Protein AF-A0A6C1BR88-F1 (afdb_monomer_lite)

Structure (mmCIF, N/CA/C/O backbone):
data_AF-A0A6C1BR88-F1
#
_entry.id   AF-A0A6C1BR88-F1
#
loop_
_atom_site.group_PDB
_atom_site.id
_atom_site.type_symbol
_atom_site.label_atom_id
_atom_site.label_alt_id
_atom_site.label_comp_id
_atom_site.label_asym_id
_atom_site.label_entity_id
_atom_site.label_seq_id
_atom_site.pdbx_PDB_ins_code
_atom_site.Cartn_x
_atom_site.Cartn_y
_atom_site.Cartn_z
_atom_site.occupancy
_atom_site.B_iso_or_equiv
_atom_site.auth_seq_id
_atom_site.auth_comp_id
_atom_site.auth_asym_id
_atom_site.auth_atom_id
_atom_site.pdbx_PDB_model_num
ATOM 1 N N . MET A 1 1 ? -4.927 0.191 12.511 1.00 64.44 1 MET A N 1
ATOM 2 C CA . MET A 1 1 ? -4.388 0.026 13.881 1.00 64.44 1 MET A CA 1
ATOM 3 C C . MET A 1 1 ? -3.798 -1.379 13.951 1.00 64.44 1 MET A C 1
ATOM 5 O O . MET A 1 1 ? -4.404 -2.255 13.349 1.00 64.44 1 MET A O 1
ATOM 9 N N . ARG A 1 2 ? -2.619 -1.604 14.554 1.00 75.38 2 ARG A N 1
ATOM 10 C CA . ARG A 1 2 ? -2.047 -2.967 14.643 1.00 75.38 2 ARG A CA 1
ATOM 11 C C . ARG A 1 2 ? -2.879 -3.814 15.616 1.00 75.38 2 ARG A C 1
ATOM 13 O O . ARG A 1 2 ? -3.360 -3.274 16.613 1.00 75.38 2 ARG A O 1
ATOM 20 N N . HIS A 1 3 ? -3.037 -5.110 15.342 1.00 78.25 3 HIS A N 1
ATOM 21 C CA . HIS A 1 3 ? -3.834 -6.012 16.185 1.00 78.25 3 HIS A CA 1
ATOM 22 C C . HIS A 1 3 ? -3.289 -6.103 17.620 1.00 78.25 3 HIS A C 1
ATOM 24 O O . HIS A 1 3 ? -4.073 -6.063 18.564 1.00 78.25 3 HIS A O 1
ATOM 30 N N . GLU A 1 4 ? -1.965 -6.082 17.801 1.00 80.44 4 GLU A N 1
ATOM 31 C CA . GLU A 1 4 ? -1.307 -6.037 19.120 1.00 80.44 4 GLU A CA 1
ATOM 32 C C . GLU A 1 4 ? -1.746 -4.827 19.957 1.00 80.44 4 GLU A C 1
ATOM 34 O O . GLU A 1 4 ? -1.994 -4.937 21.155 1.00 80.44 4 GLU A O 1
ATOM 39 N N . THR A 1 5 ? -1.883 -3.656 19.325 1.00 84.88 5 THR A N 1
ATOM 40 C CA . THR A 1 5 ? -2.307 -2.426 20.006 1.00 84.88 5 THR A CA 1
ATOM 41 C C . THR A 1 5 ? -3.761 -2.515 20.460 1.00 84.88 5 THR A C 1
ATOM 43 O O . THR A 1 5 ? -4.097 -2.039 21.543 1.00 84.88 5 THR A O 1
ATOM 46 N N . ILE A 1 6 ? -4.621 -3.131 19.645 1.00 87.50 6 ILE A N 1
ATOM 47 C CA . ILE A 1 6 ? -6.030 -3.362 19.985 1.00 87.50 6 ILE A CA 1
ATOM 48 C C . ILE A 1 6 ? -6.114 -4.334 21.161 1.00 87.50 6 ILE A C 1
ATOM 50 O O . ILE A 1 6 ? -6.785 -4.037 22.147 1.00 87.50 6 ILE A O 1
ATOM 54 N N . LEU A 1 7 ? -5.386 -5.451 21.084 1.00 89.88 7 LEU A 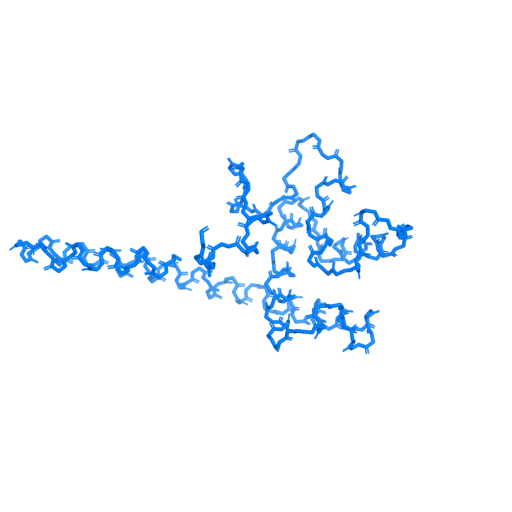N 1
ATOM 55 C CA . LEU A 1 7 ? -5.359 -6.466 22.131 1.00 89.88 7 LEU A CA 1
ATOM 56 C C . LEU A 1 7 ? -4.867 -5.882 23.457 1.00 89.88 7 LEU A C 1
ATOM 58 O O . LEU A 1 7 ? -5.536 -6.039 24.472 1.00 89.88 7 LEU A O 1
ATOM 62 N N . LYS A 1 8 ? -3.763 -5.126 23.443 1.00 91.06 8 LYS A N 1
ATOM 63 C CA . LYS A 1 8 ? -3.239 -4.452 24.639 1.00 91.06 8 LYS A CA 1
ATOM 64 C C . LYS A 1 8 ? -4.284 -3.539 25.285 1.00 91.06 8 LYS A C 1
ATOM 66 O O . LYS A 1 8 ? -4.504 -3.616 26.490 1.00 91.06 8 LYS A O 1
ATOM 71 N N . ARG A 1 9 ? -4.970 -2.716 24.487 1.00 89.38 9 ARG A N 1
ATOM 72 C CA . ARG A 1 9 ? -6.013 -1.803 24.982 1.00 89.38 9 ARG A CA 1
ATOM 73 C C . ARG A 1 9 ? -7.233 -2.545 25.528 1.00 89.38 9 ARG A C 1
ATOM 75 O O . ARG A 1 9 ? -7.789 -2.121 26.535 1.00 89.38 9 ARG A O 1
ATOM 82 N N . LEU A 1 10 ? -7.641 -3.651 24.907 1.00 92.94 10 LEU A N 1
ATOM 83 C CA . LEU A 1 10 ? -8.717 -4.501 25.427 1.00 92.94 10 LEU A CA 1
ATOM 84 C C . LEU A 1 10 ? -8.326 -5.151 26.760 1.00 92.94 10 LEU A C 1
ATOM 86 O O . LEU A 1 10 ? -9.130 -5.149 27.689 1.00 92.94 10 LEU A O 1
ATOM 90 N N . THR A 1 11 ? -7.087 -5.626 26.895 1.00 93.56 11 THR A N 1
ATOM 91 C CA . THR A 1 11 ? -6.561 -6.162 28.159 1.00 93.56 11 THR A CA 1
ATOM 92 C C . THR A 1 11 ? -6.539 -5.097 29.259 1.00 93.56 11 THR A C 1
ATOM 94 O O . THR A 1 11 ? -6.964 -5.365 30.380 1.00 93.56 11 THR A O 1
ATOM 97 N N . GLU A 1 12 ? -6.128 -3.864 28.946 1.00 91.75 12 GLU A N 1
ATOM 98 C CA . GLU A 1 12 ? -6.177 -2.730 29.884 1.00 91.75 12 GLU A CA 1
ATOM 99 C C . GLU A 1 12 ? -7.614 -2.378 30.313 1.00 91.75 12 GLU A C 1
ATOM 101 O O . GLU A 1 12 ? -7.842 -1.976 31.454 1.00 91.75 12 GLU A O 1
ATOM 106 N N . ILE A 1 13 ? -8.592 -2.527 29.414 1.00 93.06 13 ILE A N 1
ATOM 107 C CA . ILE A 1 13 ? -10.017 -2.341 29.725 1.00 93.06 13 ILE A CA 1
ATOM 108 C C . ILE A 1 13 ? -10.524 -3.467 30.632 1.00 93.06 13 ILE A C 1
ATOM 110 O O . ILE A 1 13 ? -11.246 -3.188 31.584 1.00 93.06 13 ILE A O 1
ATOM 114 N N . LEU A 1 14 ? -10.126 -4.716 30.379 1.00 91.81 14 LEU A N 1
ATOM 115 C CA . LEU A 1 14 ? -10.506 -5.871 31.202 1.00 91.81 14 LEU A CA 1
ATOM 116 C C . LEU A 1 14 ? -9.961 -5.785 32.634 1.00 91.81 14 LEU A C 1
ATOM 118 O O . LEU A 1 14 ? -10.606 -6.257 33.565 1.00 91.81 14 LEU A O 1
ATOM 122 N N . GLN A 1 15 ? -8.791 -5.173 32.823 1.00 93.62 15 GLN A N 1
ATOM 123 C CA . GLN A 1 15 ? -8.175 -4.978 34.140 1.00 93.62 15 GLN A CA 1
ATOM 124 C C . GLN A 1 15 ? -8.741 -3.771 34.912 1.00 93.62 15 GLN A C 1
ATOM 126 O O . GLN A 1 15 ? -8.416 -3.574 36.087 1.00 93.62 15 GLN A O 1
ATOM 131 N N . GLU A 1 16 ? -9.576 -2.943 34.279 1.00 92.69 16 GLU A N 1
ATOM 132 C CA . GLU A 1 16 ? -10.155 -1.758 34.905 1.00 92.69 16 GLU A CA 1
ATOM 133 C C . GLU A 1 16 ? -11.218 -2.151 35.943 1.00 92.69 16 GLU A C 1
ATOM 135 O O . GLU A 1 16 ? -12.278 -2.681 35.620 1.00 92.69 16 GLU A O 1
ATOM 140 N N . LYS A 1 17 ? -10.954 -1.832 37.214 1.00 89.44 17 LYS A N 1
ATOM 141 C CA . LYS A 1 17 ? -11.848 -2.171 38.336 1.00 89.44 17 LYS A CA 1
ATOM 142 C C . LYS A 1 17 ? -13.100 -1.293 38.387 1.00 89.44 17 LYS A C 1
ATOM 144 O O . LYS A 1 17 ? -14.094 -1.665 39.005 1.00 89.44 17 LYS A O 1
ATOM 149 N N . ASN A 1 18 ? -13.062 -0.115 37.760 1.00 94.31 18 ASN A N 1
ATOM 150 C CA . ASN A 1 18 ? -14.204 0.788 37.688 1.00 94.31 18 ASN A CA 1
ATOM 151 C C . ASN A 1 18 ? -15.015 0.534 36.407 1.00 94.31 18 ASN A C 1
ATOM 153 O O . ASN A 1 18 ? -14.635 0.981 35.325 1.00 94.31 18 ASN A O 1
ATOM 157 N N . GLY A 1 19 ? -16.178 -0.110 36.541 1.00 89.50 19 GLY A N 1
ATOM 158 C CA . GLY A 1 19 ? -17.034 -0.467 35.403 1.00 89.50 19 GLY A CA 1
ATOM 159 C C . GLY A 1 19 ? -17.480 0.719 34.535 1.00 89.50 19 GLY A C 1
ATOM 160 O O . GLY A 1 19 ? -17.583 0.582 33.316 1.00 89.50 19 GLY A O 1
ATOM 161 N N . LYS A 1 20 ? -17.677 1.912 35.117 1.00 92.38 20 LYS A N 1
ATOM 162 C CA . LYS A 1 20 ? -18.019 3.120 34.346 1.00 92.38 20 LYS A CA 1
ATOM 163 C C . LYS A 1 20 ? -16.840 3.566 33.479 1.00 92.38 20 LYS A C 1
ATOM 165 O O . LYS A 1 20 ? -17.011 3.829 32.291 1.00 92.38 20 LYS A O 1
ATOM 170 N N . ARG A 1 21 ? -15.633 3.563 34.049 1.00 90.12 21 ARG A N 1
ATOM 171 C CA . ARG A 1 21 ? -14.393 3.911 33.340 1.00 90.12 21 ARG A CA 1
ATOM 172 C C . ARG A 1 21 ? -14.021 2.873 32.278 1.00 90.12 21 ARG A C 1
ATOM 174 O O . ARG A 1 21 ? -13.567 3.246 31.199 1.00 90.12 21 ARG A O 1
ATOM 181 N N . ALA A 1 22 ? -14.254 1.589 32.553 1.00 92.50 22 ALA A N 1
ATOM 182 C CA . ALA A 1 22 ? -14.066 0.504 31.592 1.00 92.50 22 ALA A CA 1
ATOM 183 C C . ALA A 1 22 ? -14.987 0.685 30.376 1.00 92.50 22 ALA A C 1
ATOM 185 O O . ALA A 1 22 ? -14.529 0.635 29.234 1.00 92.50 22 ALA A O 1
ATOM 186 N N . LYS A 1 23 ? -16.269 0.995 30.620 1.00 93.50 23 LYS A N 1
ATOM 187 C CA . LYS A 1 23 ? -17.251 1.283 29.568 1.00 93.50 23 LYS A CA 1
ATOM 188 C C . LYS A 1 23 ? -16.855 2.497 28.723 1.00 93.50 23 LYS A C 1
ATOM 190 O O . LYS A 1 23 ? -16.916 2.420 27.501 1.00 93.50 23 LYS A O 1
ATOM 195 N N . GLU A 1 24 ? -16.416 3.593 29.340 1.00 93.50 24 GLU A N 1
ATOM 196 C CA . GLU A 1 24 ? -15.955 4.790 28.616 1.00 93.50 24 GLU A CA 1
ATOM 197 C C . GLU A 1 24 ? -14.738 4.502 27.723 1.00 93.50 24 GLU A C 1
ATOM 199 O O . GLU A 1 24 ? -14.709 4.911 26.562 1.00 93.50 24 GLU A O 1
ATOM 204 N N . LYS A 1 25 ? -13.745 3.761 28.235 1.00 92.25 25 LYS A N 1
ATOM 205 C CA . LYS A 1 25 ? -12.574 3.340 27.449 1.00 92.25 25 LYS A CA 1
ATOM 206 C C . LYS A 1 25 ? -12.966 2.436 26.276 1.00 92.25 25 LYS A C 1
ATOM 208 O O . LYS A 1 25 ? -12.428 2.600 25.184 1.00 92.25 25 LYS A O 1
ATOM 213 N N . LEU A 1 26 ? -13.910 1.517 26.489 1.00 94.12 26 LEU A N 1
ATOM 214 C CA . LEU A 1 26 ? -14.411 0.631 25.439 1.00 94.12 26 LEU A CA 1
ATOM 215 C C . LEU A 1 26 ? -15.137 1.407 24.336 1.00 94.12 26 LEU A C 1
ATOM 217 O O . LEU A 1 26 ? -14.862 1.173 23.164 1.00 94.12 26 LEU A O 1
ATOM 221 N N . ILE A 1 27 ? -16.005 2.359 24.698 1.00 94.12 27 ILE A N 1
ATOM 222 C CA . ILE A 1 27 ? -16.706 3.220 23.730 1.00 94.12 27 ILE A CA 1
ATOM 223 C C . ILE A 1 27 ? -15.697 3.975 22.861 1.00 94.12 27 ILE A C 1
ATOM 225 O O . ILE A 1 27 ? -15.775 3.892 21.639 1.00 94.12 27 ILE A O 1
ATOM 229 N N . ARG A 1 28 ? -14.691 4.615 23.471 1.00 92.06 28 ARG A N 1
ATOM 230 C CA . ARG A 1 28 ? -13.639 5.323 22.719 1.00 92.06 28 ARG A CA 1
ATOM 231 C C . ARG A 1 28 ? -12.884 4.400 21.765 1.00 92.06 28 ARG A C 1
ATOM 233 O O . ARG A 1 28 ? -12.627 4.772 20.625 1.00 92.06 28 ARG A O 1
ATOM 240 N N . LEU A 1 29 ? -12.542 3.187 22.206 1.00 91.81 29 LEU A N 1
ATOM 241 C CA . LEU A 1 29 ? -11.870 2.213 21.345 1.00 91.81 29 LEU A CA 1
ATOM 242 C C . LEU A 1 29 ? -12.747 1.819 20.144 1.00 91.81 29 LEU A C 1
ATOM 244 O O . LEU A 1 29 ? -12.242 1.730 19.026 1.00 91.81 29 LEU A O 1
ATOM 248 N N . VAL A 1 30 ? -14.050 1.620 20.353 1.00 92.25 30 VAL A N 1
ATOM 249 C CA . VAL A 1 30 ? -15.009 1.305 19.281 1.00 92.25 30 VAL A CA 1
ATOM 250 C C . VAL A 1 30 ? -15.168 2.472 18.306 1.00 92.25 30 VAL A C 1
ATOM 252 O O . VAL A 1 30 ? -15.183 2.242 17.096 1.00 92.25 30 VAL A O 1
ATOM 255 N N . GLU A 1 31 ? -15.234 3.711 18.792 1.00 91.75 31 GLU A N 1
ATOM 256 C CA . GLU A 1 31 ? -15.291 4.916 17.952 1.00 91.75 31 GLU A CA 1
ATOM 257 C C . GLU A 1 31 ? -14.032 5.051 17.086 1.00 91.75 31 GLU A C 1
ATOM 259 O O . GLU A 1 31 ? -14.122 5.248 15.872 1.00 91.75 31 GLU A O 1
ATOM 264 N N . GLU A 1 32 ? -12.847 4.864 17.675 1.00 87.88 32 GLU A N 1
ATOM 265 C CA . GLU A 1 32 ? -11.576 4.900 16.945 1.00 87.88 32 GLU A CA 1
ATOM 266 C C . GLU A 1 32 ? -11.489 3.808 15.868 1.00 87.88 32 GLU A C 1
ATOM 268 O O . GLU A 1 32 ? -11.010 4.065 14.757 1.00 87.88 32 GLU A O 1
ATOM 273 N N . LEU A 1 33 ? -11.951 2.592 16.178 1.00 87.12 33 LEU A N 1
ATOM 274 C CA . LEU A 1 33 ? -11.982 1.475 15.233 1.00 87.12 33 LEU A CA 1
ATOM 275 C C . LEU A 1 33 ? -13.001 1.705 14.114 1.00 87.12 33 LEU A C 1
ATOM 277 O O . LEU A 1 33 ? -12.675 1.479 12.951 1.00 87.12 33 LEU A O 1
ATOM 281 N N . SER A 1 34 ? -14.183 2.225 14.437 1.00 83.81 34 SER A N 1
ATOM 282 C CA . SER A 1 34 ? -15.215 2.582 13.455 1.00 83.81 34 SER A CA 1
ATOM 283 C C . SER A 1 34 ? -14.708 3.656 12.493 1.00 83.81 34 SER A C 1
ATOM 285 O O . SER A 1 34 ? -14.748 3.473 11.278 1.00 83.81 34 SER A O 1
ATOM 287 N N . ALA A 1 35 ? -14.099 4.723 13.018 1.00 81.94 35 ALA A N 1
ATOM 288 C CA . ALA A 1 35 ? -13.483 5.768 12.204 1.00 81.94 35 ALA A CA 1
ATOM 289 C C . ALA A 1 35 ? -12.289 5.252 11.380 1.00 81.94 35 ALA A C 1
ATOM 291 O O . ALA A 1 35 ? -11.967 5.780 10.313 1.00 81.94 35 ALA A O 1
ATOM 292 N N . TYR A 1 36 ? -11.566 4.243 11.870 1.00 76.81 36 TYR A N 1
ATOM 293 C CA . TYR A 1 36 ? -10.522 3.580 11.092 1.00 76.81 36 TYR A CA 1
ATOM 294 C C . TYR A 1 36 ? -11.110 2.768 9.930 1.00 76.81 36 TYR A C 1
ATOM 296 O O . TYR A 1 36 ? -10.612 2.893 8.812 1.00 76.81 36 TYR A O 1
ATOM 304 N N . LEU A 1 37 ? -12.163 1.982 10.172 1.00 78.06 37 LEU A N 1
ATOM 305 C CA . LEU A 1 37 ? -12.841 1.187 9.146 1.00 78.06 37 LEU A CA 1
ATOM 306 C C . LEU A 1 37 ? -13.465 2.074 8.070 1.00 78.06 37 LEU A C 1
ATOM 308 O O . LEU A 1 37 ? -13.201 1.853 6.892 1.00 78.06 37 LEU A O 1
ATOM 312 N N . GLN A 1 38 ? -14.171 3.133 8.467 1.00 76.38 38 GLN A N 1
ATOM 313 C CA . GLN A 1 38 ? -14.754 4.094 7.535 1.00 76.38 38 GLN A CA 1
ATOM 314 C C . GLN A 1 38 ? -13.682 4.727 6.637 1.00 76.38 38 GLN A C 1
ATOM 316 O O . GLN A 1 38 ? -13.810 4.726 5.417 1.00 76.38 38 GLN A O 1
ATOM 321 N N . ARG A 1 39 ? -12.549 5.164 7.206 1.00 74.69 39 ARG A N 1
ATOM 322 C CA . ARG A 1 39 ? -11.423 5.685 6.410 1.00 74.69 39 ARG A CA 1
ATOM 323 C C . ARG A 1 39 ? -10.826 4.641 5.465 1.00 74.69 39 ARG A C 1
ATOM 325 O O . ARG A 1 39 ? -10.326 4.998 4.401 1.00 74.69 39 ARG A O 1
ATOM 332 N N . GLN A 1 40 ? -10.812 3.363 5.841 1.00 70.88 40 GLN A N 1
ATOM 333 C CA . GLN A 1 40 ? -10.363 2.291 4.946 1.00 70.88 40 GLN A CA 1
ATOM 334 C C . GLN A 1 40 ? -11.358 2.052 3.809 1.00 70.88 40 GLN A C 1
ATOM 336 O O . GLN A 1 40 ? -10.941 1.812 2.677 1.00 70.88 40 GLN A O 1
ATOM 341 N N . GLU A 1 41 ? -12.650 2.135 4.095 1.00 70.44 41 GLU A N 1
ATOM 342 C CA . GLU A 1 41 ? -13.723 1.961 3.124 1.00 70.44 41 GLU A CA 1
ATOM 343 C C . GLU A 1 41 ? -13.787 3.126 2.131 1.00 70.44 41 GLU A C 1
ATOM 345 O O . GLU A 1 41 ? -13.775 2.896 0.925 1.00 70.44 41 GLU A O 1
ATOM 350 N N . GLU A 1 42 ? -13.682 4.367 2.605 1.00 71.62 42 GLU A N 1
ATOM 351 C CA . GLU A 1 42 ? -13.548 5.564 1.765 1.00 71.62 42 GLU A CA 1
ATOM 352 C C . GLU A 1 42 ? -12.309 5.483 0.863 1.00 71.62 42 GLU A C 1
ATOM 354 O O . GLU A 1 42 ? -12.380 5.776 -0.330 1.00 71.62 42 GLU A O 1
ATOM 359 N N . LYS A 1 43 ? -11.171 5.008 1.392 1.00 67.12 43 LYS A N 1
ATOM 360 C CA . LYS A 1 43 ? -9.966 4.752 0.585 1.00 67.12 43 LYS A CA 1
ATOM 361 C C . LYS A 1 43 ? -10.207 3.672 -0.474 1.00 67.12 43 LYS A C 1
ATOM 363 O O . LYS A 1 43 ? -9.750 3.822 -1.606 1.00 67.12 43 LYS A O 1
ATOM 368 N N . LYS A 1 44 ? -10.905 2.582 -0.136 1.00 67.62 44 LYS A N 1
ATOM 369 C CA . LYS A 1 44 ? -11.259 1.526 -1.101 1.00 67.62 44 LYS A CA 1
ATOM 370 C C . LYS A 1 44 ? -12.193 2.059 -2.189 1.00 67.62 44 LYS A C 1
ATOM 372 O O . LYS A 1 44 ? -11.953 1.776 -3.357 1.00 67.62 44 LYS A O 1
ATOM 377 N N . ALA A 1 45 ? -13.195 2.855 -1.829 1.00 70.94 45 ALA A N 1
ATOM 378 C CA . ALA A 1 45 ? -14.135 3.453 -2.771 1.00 70.94 45 ALA A CA 1
ATOM 379 C C . ALA A 1 45 ? -13.447 4.463 -3.703 1.00 70.94 45 ALA A C 1
ATOM 381 O O . ALA A 1 45 ? -13.636 4.413 -4.917 1.00 70.94 45 ALA A O 1
ATOM 382 N N . ARG A 1 46 ? -12.592 5.331 -3.149 1.00 74.19 46 ARG A N 1
ATOM 383 C CA . ARG A 1 46 ? -11.891 6.378 -3.901 1.00 74.19 46 ARG A CA 1
ATOM 384 C C . ARG A 1 46 ? -10.882 5.815 -4.900 1.00 74.19 46 ARG A C 1
ATOM 386 O O . ARG A 1 46 ? -10.836 6.268 -6.038 1.00 74.19 46 ARG A O 1
ATOM 393 N N . TYR A 1 47 ? -10.086 4.828 -4.489 1.00 77.88 47 TYR A N 1
ATOM 394 C CA . TYR A 1 47 ? -8.969 4.331 -5.300 1.00 77.88 47 TYR A CA 1
ATOM 395 C C . TYR A 1 47 ? -9.236 2.984 -5.972 1.00 77.88 47 TYR A C 1
ATOM 397 O O . TYR A 1 47 ? -8.432 2.557 -6.793 1.00 77.88 47 TYR A O 1
ATOM 405 N N . GLY A 1 48 ? -10.342 2.302 -5.660 1.00 80.12 48 GLY A N 1
ATOM 406 C CA . GLY A 1 48 ? -10.610 0.934 -6.117 1.00 80.12 48 GLY A CA 1
ATOM 407 C C . GLY A 1 48 ? -10.537 0.774 -7.634 1.00 80.12 48 GLY A C 1
ATOM 408 O O . GLY A 1 48 ? -9.798 -0.081 -8.119 1.00 80.12 48 GLY A O 1
ATOM 409 N N . LYS A 1 49 ? -11.220 1.649 -8.387 1.00 84.25 49 LYS A N 1
ATOM 410 C CA . LYS A 1 49 ? -11.162 1.639 -9.858 1.00 84.25 49 LYS A CA 1
ATOM 411 C C . LYS A 1 49 ? -9.758 1.958 -10.373 1.00 84.25 49 LYS A C 1
ATOM 413 O O . LYS A 1 49 ? -9.235 1.222 -11.201 1.00 84.25 49 LYS A O 1
ATOM 418 N N . ALA A 1 50 ? -9.123 3.012 -9.858 1.00 85.19 50 ALA A N 1
ATOM 419 C CA . ALA A 1 50 ? -7.779 3.409 -10.284 1.00 85.19 50 ALA A CA 1
ATOM 420 C C . ALA A 1 50 ? -6.744 2.292 -10.056 1.00 85.19 50 ALA A C 1
ATOM 422 O O . ALA A 1 50 ? -5.928 2.027 -10.933 1.00 85.19 50 ALA A O 1
ATOM 423 N N . ILE A 1 51 ? -6.830 1.583 -8.925 1.00 88.94 51 ILE A N 1
ATOM 424 C CA . ILE A 1 51 ? -5.983 0.425 -8.612 1.00 88.94 51 ILE A CA 1
ATOM 425 C C . ILE A 1 51 ? -6.268 -0.734 -9.567 1.00 88.94 51 ILE A C 1
ATOM 427 O O . ILE A 1 51 ? -5.322 -1.342 -10.047 1.00 88.94 51 ILE A O 1
ATOM 431 N N . GLN A 1 52 ? -7.534 -1.043 -9.868 1.00 88.38 52 GLN A N 1
ATOM 432 C CA . GLN A 1 52 ? -7.876 -2.100 -10.831 1.00 88.38 52 GLN A CA 1
ATOM 433 C C . GLN A 1 52 ? -7.314 -1.800 -12.226 1.00 88.38 52 GLN A C 1
ATOM 435 O O . GLN A 1 52 ? -6.696 -2.670 -12.837 1.00 88.38 52 GLN A O 1
ATOM 440 N N . HIS A 1 53 ? -7.464 -0.561 -12.704 1.00 90.62 53 HIS A N 1
ATOM 441 C CA . HIS A 1 53 ? -6.901 -0.134 -13.985 1.00 90.62 53 HIS A CA 1
ATOM 442 C C . HIS A 1 53 ? -5.366 -0.182 -13.988 1.00 90.62 53 HIS A C 1
ATOM 444 O O . HIS A 1 53 ? -4.776 -0.672 -14.949 1.00 90.62 53 HIS A O 1
ATOM 450 N N . LEU A 1 54 ? -4.713 0.283 -12.917 1.00 92.44 54 LEU A N 1
ATOM 451 C CA . LEU A 1 54 ? -3.255 0.217 -12.780 1.00 92.44 54 LEU A CA 1
ATOM 452 C C . LEU A 1 54 ? -2.739 -1.216 -12.670 1.00 92.44 54 LEU A C 1
ATOM 454 O O . LEU A 1 54 ? -1.725 -1.530 -13.275 1.00 92.44 54 LEU A O 1
ATOM 458 N N . MET A 1 55 ? -3.437 -2.092 -11.950 1.00 91.75 55 MET A N 1
ATOM 459 C CA . MET A 1 55 ? -3.109 -3.514 -11.881 1.00 91.75 55 MET A CA 1
ATOM 460 C C . MET A 1 55 ? -3.190 -4.146 -13.273 1.00 91.75 55 MET A C 1
ATOM 462 O O . MET A 1 55 ? -2.269 -4.844 -13.676 1.00 91.75 55 MET A O 1
ATOM 466 N N . GLY A 1 56 ? -4.255 -3.867 -14.031 1.00 92.44 56 GLY A N 1
ATOM 467 C CA . GLY A 1 56 ? -4.398 -4.358 -15.402 1.00 92.44 56 GLY A CA 1
ATOM 468 C C . GLY A 1 56 ? -3.248 -3.907 -16.305 1.00 92.44 56 GLY A C 1
ATOM 469 O O . GLY A 1 56 ? -2.620 -4.738 -16.953 1.00 92.44 56 GLY A O 1
ATOM 470 N N . TRP A 1 57 ? -2.922 -2.613 -16.284 1.00 95.06 57 TRP A N 1
ATOM 471 C CA . TRP A 1 57 ? -1.781 -2.063 -17.024 1.00 95.06 57 TRP A CA 1
ATOM 472 C C . TRP A 1 57 ? -0.446 -2.685 -16.585 1.00 95.06 57 TRP A C 1
ATOM 474 O O . TRP A 1 57 ? 0.359 -3.077 -17.424 1.00 95.06 57 TRP A O 1
ATOM 484 N N . TYR A 1 58 ? -0.232 -2.847 -15.279 1.00 93.69 58 TYR A N 1
ATOM 485 C CA . TYR A 1 58 ? 0.984 -3.445 -14.735 1.00 93.69 58 TYR A CA 1
ATOM 486 C C . TYR A 1 58 ? 1.165 -4.893 -15.201 1.00 93.69 58 TYR A C 1
ATOM 488 O O . TYR A 1 58 ? 2.249 -5.292 -15.614 1.00 93.69 58 TYR A O 1
ATOM 496 N N . LEU A 1 59 ? 0.088 -5.679 -15.197 1.00 93.06 59 LEU A N 1
ATOM 497 C CA . LEU A 1 59 ? 0.119 -7.051 -15.696 1.00 93.06 59 LEU A CA 1
ATOM 498 C C . LEU A 1 59 ? 0.356 -7.119 -17.200 1.00 93.06 59 LEU A C 1
ATOM 500 O O . LEU A 1 59 ? 1.048 -8.028 -17.649 1.00 93.06 59 LEU A O 1
ATOM 504 N N . GLN A 1 60 ? -0.185 -6.172 -17.969 1.00 93.81 60 GLN A N 1
ATOM 505 C CA . GLN A 1 60 ? 0.076 -6.079 -19.405 1.00 93.81 60 GLN A CA 1
ATOM 506 C C . GLN A 1 60 ? 1.551 -5.794 -19.697 1.00 93.81 60 GLN A C 1
ATOM 508 O O . GLN A 1 60 ? 2.111 -6.438 -20.578 1.00 93.81 60 GLN A O 1
ATOM 513 N N . LEU A 1 61 ? 2.192 -4.900 -18.934 1.00 92.69 61 LEU A N 1
ATOM 514 C CA . LEU A 1 61 ? 3.623 -4.602 -19.083 1.00 92.69 61 LEU A CA 1
ATOM 515 C C . LEU A 1 61 ? 4.522 -5.828 -18.891 1.00 92.69 61 LEU A C 1
ATOM 517 O O . LEU A 1 61 ? 5.580 -5.911 -19.504 1.00 92.69 61 LEU A O 1
ATOM 521 N N . TRP A 1 62 ? 4.101 -6.763 -18.044 1.00 91.19 62 TRP A N 1
ATOM 522 C CA . TRP A 1 62 ? 4.863 -7.961 -17.694 1.00 91.19 62 TRP A CA 1
ATOM 523 C C . TRP A 1 62 ? 4.294 -9.248 -18.302 1.00 91.19 62 TRP A C 1
ATOM 525 O O . TRP A 1 62 ? 4.608 -10.337 -17.826 1.00 91.19 62 TRP A O 1
ATOM 535 N N . GLU A 1 63 ? 3.410 -9.150 -19.300 1.00 91.19 63 GLU A N 1
ATOM 536 C CA . GLU A 1 63 ? 2.783 -10.307 -19.963 1.00 91.19 63 GLU A CA 1
ATOM 537 C C . GLU A 1 63 ? 2.156 -11.318 -18.972 1.00 91.19 63 GLU A C 1
ATOM 539 O O . GLU A 1 63 ? 2.200 -12.535 -19.148 1.00 91.19 63 GLU A O 1
ATOM 544 N N . GLY A 1 64 ? 1.587 -10.818 -17.868 1.00 87.62 64 GLY A N 1
ATOM 545 C CA . GLY A 1 64 ? 0.982 -11.634 -16.807 1.00 87.62 64 GLY A CA 1
ATOM 546 C C . GLY A 1 64 ? 1.973 -12.342 -15.868 1.00 87.62 64 GLY A C 1
ATOM 547 O O . GLY A 1 64 ? 1.552 -13.132 -15.009 1.00 87.62 64 GLY A O 1
ATOM 548 N N . ASN A 1 65 ? 3.271 -12.055 -15.990 1.00 87.94 65 ASN A N 1
ATOM 549 C CA . ASN A 1 65 ? 4.343 -12.597 -15.156 1.00 87.94 65 ASN A CA 1
ATOM 550 C C . ASN A 1 65 ? 5.171 -11.481 -14.495 1.00 87.94 65 ASN A C 1
ATOM 552 O O . ASN A 1 65 ? 6.362 -11.351 -14.775 1.00 87.94 65 ASN A O 1
ATOM 556 N N . PRO A 1 66 ? 4.563 -10.671 -13.607 1.00 90.12 66 PRO A N 1
ATOM 557 C CA . PRO A 1 66 ? 5.303 -9.646 -12.883 1.00 90.12 66 PRO A CA 1
ATOM 558 C C . PRO A 1 66 ? 6.330 -10.269 -11.917 1.00 90.12 66 PRO A C 1
ATOM 560 O O . PRO A 1 66 ? 6.093 -11.377 -11.417 1.00 90.12 66 PRO A O 1
ATOM 563 N N . PRO A 1 67 ? 7.422 -9.555 -11.585 1.00 88.25 67 PRO A N 1
ATOM 564 C CA . PRO A 1 67 ? 8.463 -10.042 -10.675 1.00 88.25 67 PRO A CA 1
ATOM 565 C C . PRO A 1 67 ? 7.934 -10.526 -9.315 1.00 88.25 67 PRO A C 1
ATOM 567 O O . PRO A 1 67 ? 8.399 -11.533 -8.786 1.00 88.25 67 PRO A O 1
ATOM 570 N N . GLU A 1 68 ? 6.899 -9.881 -8.767 1.00 88.75 68 GLU A N 1
ATOM 571 C CA . GLU A 1 68 ? 6.310 -10.216 -7.462 1.00 88.75 68 GLU A CA 1
ATOM 572 C C . GLU A 1 68 ? 5.629 -11.589 -7.424 1.00 88.75 68 GLU A C 1
ATOM 574 O O . GLU A 1 68 ? 5.402 -12.125 -6.338 1.00 88.75 68 GLU A O 1
ATOM 579 N N . LYS A 1 69 ? 5.291 -12.160 -8.587 1.00 86.00 69 LYS A N 1
ATOM 580 C CA . LYS A 1 69 ? 4.673 -13.488 -8.700 1.00 86.00 69 LYS A CA 1
ATOM 581 C C . LYS A 1 69 ? 5.635 -14.603 -8.288 1.00 86.00 69 LYS A C 1
ATOM 583 O O . LYS A 1 69 ? 5.195 -15.687 -7.903 1.00 86.00 69 LYS A O 1
ATOM 588 N N . VAL A 1 70 ? 6.943 -14.360 -8.366 1.00 81.00 70 VAL A N 1
ATOM 589 C CA . VAL A 1 70 ? 7.962 -15.356 -8.039 1.00 81.00 70 VAL A CA 1
ATOM 590 C C . VAL A 1 70 ? 7.959 -15.616 -6.528 1.00 81.00 70 VAL A C 1
ATOM 592 O O . VAL A 1 70 ? 8.271 -14.745 -5.722 1.00 81.00 70 VAL A O 1
ATOM 595 N N . GLY A 1 71 ? 7.587 -16.837 -6.133 1.00 69.00 71 GLY A N 1
ATOM 596 C CA . GLY A 1 71 ? 7.705 -17.319 -4.751 1.00 69.00 71 GLY A CA 1
ATOM 597 C C . GLY A 1 71 ? 6.660 -16.803 -3.751 1.00 69.00 71 GLY A C 1
ATOM 598 O O . GLY A 1 71 ? 6.793 -17.088 -2.563 1.00 69.00 71 GLY A O 1
ATOM 599 N N . ARG A 1 72 ? 5.616 -16.071 -4.176 1.00 73.69 72 ARG A N 1
ATOM 600 C CA . ARG A 1 72 ? 4.586 -15.521 -3.268 1.00 73.69 72 ARG A CA 1
ATOM 601 C C . ARG A 1 72 ? 3.171 -15.806 -3.773 1.00 73.69 72 ARG A C 1
ATOM 603 O O . ARG A 1 72 ? 2.825 -15.406 -4.873 1.00 73.69 72 ARG A O 1
ATOM 610 N N . ALA A 1 73 ? 2.324 -16.441 -2.957 1.00 72.50 73 ALA A N 1
ATOM 611 C CA . ALA A 1 73 ? 0.935 -16.756 -3.330 1.00 72.50 73 ALA A CA 1
ATOM 612 C C . ALA A 1 73 ? 0.007 -15.522 -3.360 1.00 72.50 73 ALA A C 1
ATOM 614 O O . ALA A 1 73 ? -0.879 -15.447 -4.204 1.00 72.50 73 ALA A O 1
ATOM 615 N N . ASN A 1 74 ? 0.248 -14.534 -2.488 1.00 83.44 74 ASN A N 1
ATOM 616 C CA . ASN A 1 74 ? -0.592 -13.334 -2.329 1.00 83.44 74 ASN A CA 1
ATOM 617 C C . ASN A 1 74 ? 0.026 -12.090 -2.994 1.00 83.44 74 ASN A C 1
ATOM 619 O O . ASN A 1 74 ? -0.077 -10.970 -2.487 1.00 83.44 74 ASN A O 1
ATOM 623 N N . TRP A 1 75 ? 0.739 -12.272 -4.104 1.00 85.44 75 TRP A N 1
ATOM 624 C CA . TRP A 1 75 ? 1.474 -11.189 -4.760 1.00 85.44 75 TRP A CA 1
ATOM 625 C C . TRP A 1 75 ? 0.550 -10.074 -5.274 1.00 85.44 75 TRP A C 1
ATOM 627 O O . TRP A 1 75 ? 0.925 -8.903 -5.231 1.00 85.44 75 TRP A O 1
ATOM 637 N N . GLN A 1 76 ? -0.683 -10.401 -5.678 1.00 87.69 76 GLN A N 1
ATOM 638 C CA . GLN A 1 76 ? -1.678 -9.423 -6.126 1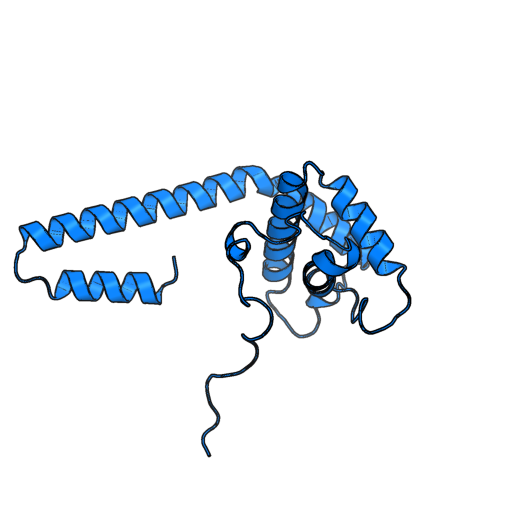.00 87.69 76 GLN A CA 1
ATOM 639 C C . GLN A 1 76 ? -2.036 -8.425 -5.019 1.00 87.69 76 GLN A C 1
ATOM 641 O O . GLN A 1 76 ? -2.181 -7.233 -5.292 1.00 87.69 76 GLN A O 1
ATOM 646 N N . ASP A 1 77 ? -2.141 -8.883 -3.769 1.00 84.00 77 ASP A N 1
ATOM 647 C CA . ASP A 1 77 ? -2.444 -8.015 -2.626 1.00 84.00 77 ASP A CA 1
ATOM 648 C C . ASP A 1 77 ? -1.282 -7.063 -2.331 1.00 84.00 77 ASP A C 1
ATOM 650 O O . ASP A 1 77 ? -1.490 -5.881 -2.036 1.00 84.00 77 ASP A O 1
ATOM 654 N N . ILE A 1 78 ? -0.048 -7.560 -2.462 1.00 84.88 78 ILE A N 1
ATOM 655 C CA . ILE A 1 78 ? 1.176 -6.771 -2.295 1.00 84.88 78 ILE A CA 1
ATOM 656 C C . ILE A 1 78 ? 1.237 -5.675 -3.362 1.00 84.88 78 ILE A C 1
ATOM 658 O O . ILE A 1 78 ? 1.352 -4.493 -3.025 1.00 84.88 78 ILE A O 1
ATOM 662 N N . VAL A 1 79 ? 1.081 -6.045 -4.636 1.00 87.94 79 VAL A N 1
ATOM 663 C CA . VAL A 1 79 ? 1.068 -5.099 -5.759 1.00 87.94 79 VAL A CA 1
ATOM 664 C C . VAL A 1 79 ? -0.074 -4.095 -5.595 1.00 87.94 79 VAL A C 1
ATOM 666 O O . VAL A 1 79 ? 0.147 -2.890 -5.689 1.00 87.94 79 VAL A O 1
ATOM 669 N N . GLY A 1 80 ? -1.284 -4.547 -5.253 1.00 88.12 80 GLY A N 1
ATOM 670 C CA . GLY A 1 80 ? -2.441 -3.672 -5.048 1.00 88.12 80 GLY A CA 1
ATOM 671 C C . GLY A 1 80 ? -2.234 -2.655 -3.921 1.00 88.12 80 GLY A C 1
ATOM 672 O O . GLY A 1 80 ? -2.632 -1.492 -4.047 1.00 88.12 80 GLY A O 1
ATOM 673 N N . LYS A 1 81 ? -1.567 -3.059 -2.833 1.00 87.19 81 LYS A N 1
ATOM 674 C CA . LYS A 1 81 ? -1.172 -2.157 -1.745 1.00 87.19 81 LYS A CA 1
ATOM 675 C C . LYS A 1 81 ? -0.144 -1.128 -2.218 1.00 87.19 81 LYS A C 1
ATOM 677 O O . LYS A 1 81 ? -0.320 0.059 -1.947 1.00 87.19 81 LYS A O 1
ATOM 682 N N . ILE A 1 82 ? 0.889 -1.556 -2.942 1.00 89.06 82 ILE A N 1
ATOM 683 C CA . ILE A 1 82 ? 1.943 -0.659 -3.439 1.00 89.06 82 ILE A CA 1
ATOM 684 C C . ILE A 1 82 ? 1.378 0.347 -4.441 1.00 89.06 82 ILE A C 1
ATOM 686 O O . ILE A 1 82 ? 1.634 1.539 -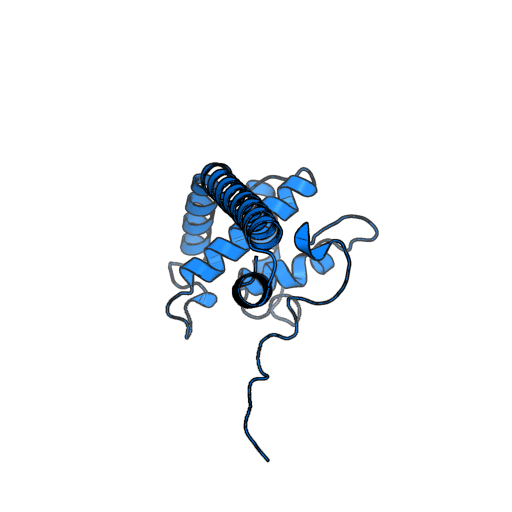4.300 1.00 89.06 82 ILE A O 1
ATOM 690 N N . LEU A 1 83 ? 0.553 -0.096 -5.392 1.00 92.25 83 LEU A N 1
ATOM 691 C CA . LEU A 1 83 ? -0.107 0.783 -6.358 1.00 92.25 83 LEU A CA 1
ATOM 692 C C . LEU A 1 83 ? -0.958 1.843 -5.658 1.00 92.25 83 LEU A C 1
ATOM 694 O O . LEU A 1 83 ? -0.893 3.015 -6.014 1.00 92.25 83 LEU A O 1
ATOM 698 N N . ARG A 1 84 ? -1.708 1.468 -4.614 1.00 88.94 84 ARG A N 1
ATOM 699 C CA . ARG A 1 84 ? -2.464 2.437 -3.807 1.00 88.94 84 ARG A CA 1
ATOM 700 C C . ARG A 1 84 ? -1.554 3.482 -3.170 1.00 88.94 84 ARG A C 1
ATOM 702 O O . ARG A 1 84 ? -1.881 4.664 -3.187 1.00 88.94 84 ARG A O 1
ATOM 709 N N . GLU A 1 85 ? -0.451 3.051 -2.570 1.00 87.38 85 GLU A N 1
ATOM 710 C CA . GLU A 1 85 ? 0.497 3.969 -1.939 1.00 87.38 85 GLU A CA 1
ATOM 711 C C . GLU A 1 85 ? 1.135 4.910 -2.960 1.00 87.38 85 GLU A C 1
ATOM 713 O O . GLU A 1 85 ? 1.219 6.107 -2.701 1.00 87.38 85 GLU A O 1
ATOM 718 N N . LEU A 1 86 ? 1.506 4.400 -4.134 1.00 91.00 86 LEU A N 1
ATOM 719 C CA . LEU A 1 86 ? 2.031 5.212 -5.225 1.00 91.00 86 LEU A CA 1
ATOM 720 C C . LEU A 1 86 ? 1.007 6.249 -5.704 1.00 91.00 86 LEU A C 1
ATOM 722 O O . LEU A 1 86 ? 1.361 7.416 -5.806 1.00 91.00 86 LEU A O 1
ATOM 726 N N . ILE A 1 87 ? -0.264 5.883 -5.901 1.00 90.06 87 ILE A N 1
ATOM 727 C CA . ILE A 1 87 ? -1.318 6.855 -6.257 1.00 90.06 8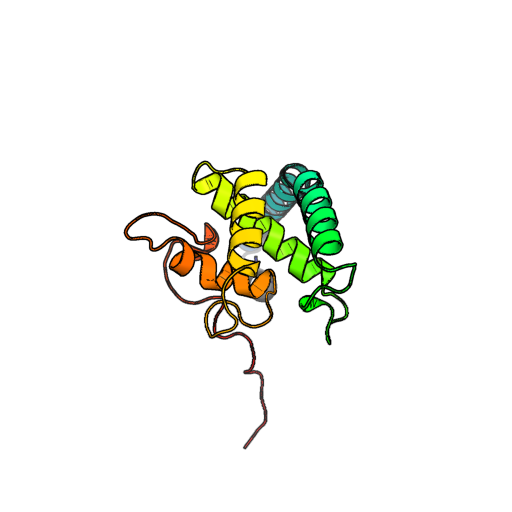7 ILE A CA 1
ATOM 728 C C . ILE A 1 87 ? -1.379 7.988 -5.228 1.00 90.06 87 ILE A C 1
ATOM 730 O O . ILE A 1 87 ? -1.409 9.156 -5.600 1.00 90.06 87 ILE A O 1
ATOM 734 N N . ILE A 1 88 ? -1.345 7.654 -3.935 1.00 87.81 88 ILE A N 1
ATOM 735 C CA . ILE A 1 88 ? -1.376 8.654 -2.862 1.00 87.81 88 ILE A CA 1
ATOM 736 C C . ILE A 1 88 ? -0.139 9.563 -2.924 1.00 87.81 88 ILE A C 1
ATOM 738 O O . ILE A 1 88 ? -0.280 10.774 -2.785 1.00 87.81 88 ILE A O 1
ATOM 742 N N . ILE A 1 89 ? 1.058 9.007 -3.139 1.00 87.06 89 ILE A N 1
ATOM 743 C CA . ILE A 1 89 ? 2.299 9.791 -3.267 1.00 87.06 89 ILE A CA 1
ATOM 744 C C . ILE A 1 89 ? 2.210 10.754 -4.457 1.00 87.06 89 ILE A C 1
ATOM 746 O O . ILE A 1 89 ? 2.578 11.921 -4.332 1.00 87.06 89 ILE A O 1
ATOM 750 N N . TYR A 1 90 ? 1.710 10.291 -5.601 1.00 90.31 90 TYR A N 1
ATOM 751 C CA . TYR A 1 90 ? 1.586 11.118 -6.800 1.00 90.31 90 TYR A CA 1
ATOM 752 C C . TYR A 1 90 ? 0.544 12.224 -6.615 1.00 90.31 90 TYR A C 1
ATOM 754 O O . TYR A 1 90 ? 0.872 13.391 -6.830 1.00 90.31 90 TYR A O 1
ATOM 762 N N . GLU A 1 91 ? -0.645 11.908 -6.089 1.00 87.94 91 GLU A N 1
ATOM 763 C CA . GLU A 1 91 ? -1.679 12.912 -5.793 1.00 87.94 91 GLU A CA 1
ATOM 764 C C . GLU A 1 91 ? -1.156 14.010 -4.853 1.00 87.94 91 GLU A C 1
ATOM 766 O O . GLU A 1 91 ? -1.439 15.192 -5.044 1.00 87.94 91 GLU A O 1
ATOM 771 N N . GLN A 1 92 ? -0.348 13.646 -3.851 1.00 85.06 92 GLN A N 1
ATOM 772 C CA . GLN A 1 92 ? 0.264 14.606 -2.926 1.00 85.06 92 GLN A CA 1
ATOM 773 C C . GLN A 1 92 ? 1.249 15.564 -3.589 1.00 85.06 92 GLN A C 1
ATOM 775 O O . GLN A 1 92 ? 1.415 16.689 -3.120 1.00 85.06 92 GLN A O 1
ATOM 780 N N . ASN A 1 93 ? 1.898 15.125 -4.663 1.00 84.69 93 ASN A N 1
ATOM 781 C CA . ASN A 1 93 ? 2.802 15.946 -5.459 1.00 84.69 93 ASN A CA 1
ATOM 782 C C . ASN A 1 93 ? 2.072 16.596 -6.651 1.00 84.69 93 ASN A C 1
ATOM 784 O O . ASN A 1 93 ? 2.725 17.104 -7.555 1.00 84.69 93 ASN A O 1
ATOM 788 N N . SER A 1 94 ? 0.729 16.636 -6.625 1.00 86.00 94 SER A N 1
ATOM 789 C CA . SER A 1 94 ? -0.134 17.180 -7.689 1.00 86.00 94 SER A CA 1
ATOM 790 C C . SER A 1 94 ? 0.030 16.477 -9.041 1.00 86.00 94 SER A C 1
ATOM 792 O O . SER A 1 94 ? -0.116 17.101 -10.089 1.00 86.00 94 SER A O 1
ATOM 794 N N . LEU A 1 95 ? 0.329 15.178 -9.010 1.00 90.00 95 LEU A N 1
ATOM 795 C CA . LEU A 1 95 ? 0.487 14.323 -10.183 1.00 90.00 95 LEU A CA 1
ATOM 796 C C . LEU A 1 95 ? -0.574 13.221 -10.210 1.00 90.00 95 LEU A C 1
ATOM 798 O O . LEU A 1 95 ? -1.146 12.848 -9.183 1.00 90.00 95 LEU A O 1
ATOM 802 N N . GLY A 1 96 ? -0.839 12.707 -11.408 1.00 88.81 96 GLY A N 1
ATOM 803 C CA . GLY A 1 96 ? -1.869 11.710 -11.655 1.00 88.81 96 GLY A CA 1
ATOM 804 C C . GLY A 1 96 ? -1.336 10.296 -11.868 1.00 88.81 96 GLY A C 1
ATOM 805 O O . GLY A 1 96 ? -0.143 10.002 -11.789 1.00 88.81 96 GLY A O 1
ATOM 806 N N . VAL A 1 97 ? -2.270 9.401 -12.192 1.00 90.88 97 VAL A N 1
ATOM 807 C CA . VAL A 1 97 ? -1.983 8.004 -12.550 1.00 90.88 97 VAL A CA 1
ATOM 808 C C . VAL A 1 97 ? -1.122 7.904 -13.812 1.00 90.88 97 VAL A C 1
ATOM 810 O O . VAL A 1 97 ? -0.287 7.010 -13.903 1.00 90.88 97 VAL A O 1
ATOM 813 N N . ASP A 1 98 ? -1.298 8.803 -14.777 1.00 92.50 98 ASP A N 1
ATOM 814 C CA . ASP A 1 98 ? -0.544 8.745 -16.032 1.00 92.50 98 ASP A CA 1
ATOM 815 C C . ASP A 1 98 ? 0.922 9.163 -15.848 1.00 92.50 98 ASP A C 1
ATOM 817 O O . ASP A 1 98 ? 1.808 8.548 -16.441 1.00 92.50 98 ASP A O 1
ATOM 821 N N . ASP A 1 99 ? 1.201 10.112 -14.948 1.00 93.44 99 ASP A N 1
ATOM 822 C CA . ASP A 1 99 ? 2.572 10.458 -14.551 1.00 93.44 99 ASP A CA 1
ATOM 823 C C . ASP A 1 99 ? 3.273 9.272 -13.875 1.00 93.44 99 ASP A C 1
ATOM 825 O O . ASP A 1 99 ? 4.429 8.974 -14.173 1.00 93.44 99 ASP A O 1
ATOM 829 N N . LEU A 1 100 ? 2.552 8.552 -13.007 1.00 94.06 100 LEU A N 1
ATOM 830 C CA . LEU A 1 100 ? 3.044 7.337 -12.352 1.00 94.06 100 LEU A CA 1
ATOM 831 C C . LEU A 1 100 ? 3.420 6.266 -13.374 1.00 94.06 100 LEU A C 1
ATOM 833 O O . LEU A 1 100 ? 4.494 5.673 -13.266 1.00 94.06 100 LEU A O 1
ATOM 837 N N . LYS A 1 101 ? 2.561 6.028 -14.371 1.00 94.88 101 LYS A N 1
ATOM 838 C CA . LYS A 1 101 ? 2.841 5.052 -15.432 1.00 94.88 101 LYS A CA 1
ATOM 839 C C . LYS A 1 101 ? 4.087 5.428 -16.218 1.00 94.88 101 LYS A C 1
ATOM 841 O O . LYS A 1 101 ? 4.968 4.592 -16.394 1.00 94.88 101 LYS A O 1
ATOM 846 N N . LYS A 1 102 ? 4.178 6.693 -16.633 1.00 93.81 102 LYS A N 1
ATOM 847 C CA . LYS A 1 102 ? 5.317 7.214 -17.387 1.00 93.81 102 LYS A CA 1
ATOM 848 C C . LYS A 1 102 ? 6.626 7.061 -16.611 1.00 93.81 102 LYS A C 1
ATOM 850 O O . LYS A 1 102 ? 7.596 6.540 -17.149 1.00 93.81 102 LYS A O 1
ATOM 855 N N . ASP A 1 103 ? 6.639 7.452 -15.340 1.00 91.94 103 ASP A N 1
ATOM 856 C CA . ASP A 1 103 ? 7.829 7.325 -14.495 1.00 91.94 103 ASP A CA 1
ATOM 857 C C . ASP A 1 103 ? 8.241 5.864 -14.275 1.00 91.94 103 ASP A C 1
ATOM 859 O O . ASP A 1 103 ? 9.433 5.563 -14.212 1.00 91.94 103 ASP A O 1
ATOM 863 N N . TYR A 1 104 ? 7.275 4.949 -14.160 1.00 94.00 104 TYR A N 1
ATOM 864 C CA . TYR A 1 104 ? 7.567 3.522 -14.048 1.00 94.00 104 TYR A CA 1
ATOM 865 C C . TYR A 1 104 ? 8.140 2.952 -15.352 1.00 94.00 104 TYR A C 1
ATOM 867 O O . TYR A 1 104 ? 9.111 2.199 -15.323 1.00 94.00 104 TYR A O 1
ATOM 875 N N . GLU A 1 105 ? 7.597 3.336 -16.507 1.00 92.31 105 GLU A N 1
ATOM 876 C CA . GLU A 1 105 ? 8.147 2.951 -17.812 1.00 92.31 105 GLU A CA 1
ATOM 877 C C . GLU A 1 105 ? 9.562 3.502 -18.015 1.00 92.31 105 GLU A C 1
ATOM 879 O O . GLU A 1 105 ? 10.442 2.799 -18.513 1.00 92.31 105 GLU A O 1
ATOM 884 N N . ASP A 1 106 ? 9.817 4.739 -17.591 1.00 90.31 106 ASP A N 1
ATOM 885 C CA . ASP A 1 106 ? 11.153 5.332 -17.623 1.00 90.31 106 ASP A CA 1
ATOM 886 C C . ASP A 1 106 ? 12.110 4.622 -16.652 1.00 90.31 106 ASP A C 1
ATOM 888 O O . ASP A 1 106 ? 13.268 4.374 -16.996 1.00 90.31 106 ASP A O 1
ATOM 892 N N . PHE A 1 107 ? 11.617 4.189 -15.489 1.00 89.19 107 PHE A N 1
ATOM 893 C CA . PHE A 1 107 ? 12.348 3.317 -14.571 1.00 89.19 107 PHE A CA 1
ATOM 894 C C . PHE A 1 107 ? 12.709 1.963 -15.207 1.00 89.19 107 PHE A C 1
ATOM 896 O O . PHE A 1 107 ? 13.843 1.503 -15.052 1.00 89.19 107 PHE A O 1
ATOM 903 N N . LEU A 1 108 ? 11.811 1.345 -15.980 1.00 88.25 108 LEU A N 1
ATOM 904 C CA . LEU A 1 108 ? 12.101 0.087 -16.680 1.00 88.25 108 LEU A CA 1
ATOM 905 C C . LEU A 1 108 ? 13.175 0.237 -17.767 1.00 88.25 108 LEU A C 1
ATOM 907 O O . LEU A 1 108 ? 13.927 -0.710 -18.015 1.00 88.25 108 LEU A O 1
ATOM 911 N N . LYS A 1 109 ? 13.296 1.421 -18.380 1.00 86.75 109 LYS A N 1
ATOM 912 C CA . LYS A 1 109 ? 14.334 1.733 -19.381 1.00 86.75 109 LYS A CA 1
ATOM 913 C C . LYS A 1 109 ? 15.717 1.971 -18.771 1.00 86.75 109 LYS A C 1
ATOM 915 O O . LYS A 1 109 ? 16.698 2.022 -19.515 1.00 86.75 109 LYS A O 1
ATOM 920 N N . LEU A 1 110 ? 15.827 2.123 -17.448 1.00 82.88 110 LEU A N 1
ATOM 921 C CA . LEU A 1 110 ? 17.127 2.249 -16.793 1.00 82.88 110 LEU A CA 1
ATOM 922 C C . LEU A 1 110 ? 17.986 1.011 -17.081 1.00 82.88 110 LEU A C 1
ATOM 924 O O . LEU A 1 110 ? 17.487 -0.116 -17.171 1.00 82.88 110 LEU A O 1
ATOM 928 N N . ARG A 1 111 ? 19.303 1.218 -17.215 1.00 69.69 111 ARG A N 1
ATOM 929 C CA . ARG A 1 111 ? 20.246 0.098 -17.291 1.00 69.69 111 ARG A CA 1
ATOM 930 C C . ARG A 1 111 ? 20.121 -0.748 -16.027 1.00 69.69 111 ARG A C 1
ATOM 932 O O . ARG A 1 111 ? 19.953 -0.210 -14.930 1.00 69.69 111 ARG A O 1
ATOM 939 N N . GLU A 1 112 ? 20.210 -2.063 -16.197 1.00 67.25 112 GLU A N 1
ATOM 940 C CA . GLU A 1 112 ? 20.276 -2.983 -15.066 1.00 67.25 112 GLU A CA 1
ATOM 941 C C . GLU A 1 112 ? 21.421 -2.582 -14.135 1.00 67.25 112 GLU A C 1
ATOM 943 O O . GLU A 1 112 ? 22.513 -2.211 -14.569 1.00 67.25 112 GLU A O 1
ATOM 948 N N . GLY A 1 113 ? 21.131 -2.576 -12.840 1.00 65.25 113 GLY A N 1
ATOM 949 C CA . GLY A 1 113 ? 22.030 -2.059 -11.824 1.00 65.25 113 GLY A CA 1
ATOM 950 C C . GLY A 1 113 ? 21.299 -1.836 -10.510 1.00 65.25 113 GLY A C 1
ATOM 951 O O . GLY A 1 113 ? 20.111 -2.143 -10.383 1.00 65.25 113 GLY A O 1
ATOM 952 N N . TRP A 1 114 ? 22.008 -1.263 -9.535 1.00 63.47 114 TRP A N 1
ATOM 953 C CA . TRP A 1 114 ? 21.496 -1.094 -8.174 1.00 63.47 114 TRP A CA 1
ATOM 954 C C . TRP A 1 114 ? 20.129 -0.398 -8.136 1.00 63.47 114 TRP A C 1
ATOM 956 O O . TRP A 1 114 ? 19.280 -0.791 -7.352 1.00 63.47 114 TRP A O 1
ATOM 966 N N . LEU A 1 115 ? 19.858 0.582 -9.003 1.00 67.69 115 LEU A N 1
ATOM 967 C CA . LEU A 1 115 ? 18.566 1.281 -9.028 1.00 67.69 115 LEU A CA 1
ATOM 968 C C . LEU A 1 115 ? 17.415 0.399 -9.538 1.00 67.69 115 LEU A C 1
ATOM 970 O O . LEU A 1 115 ? 16.396 0.297 -8.857 1.00 67.69 115 LEU A O 1
ATOM 974 N N . LYS A 1 116 ? 17.583 -0.258 -10.692 1.00 72.25 116 LYS A N 1
ATOM 975 C CA . LYS A 1 116 ? 16.521 -1.033 -11.354 1.00 72.25 116 LYS A CA 1
ATOM 976 C C . LYS A 1 116 ? 16.199 -2.348 -10.643 1.00 72.25 116 LYS A C 1
ATOM 978 O O . LYS A 1 116 ? 15.029 -2.709 -10.572 1.00 72.25 116 LYS A O 1
ATOM 983 N N . GLY A 1 117 ? 17.199 -3.028 -10.075 1.00 79.94 117 GLY A N 1
ATOM 984 C CA . GLY A 1 117 ? 16.998 -4.333 -9.437 1.00 79.94 117 GLY A CA 1
ATOM 985 C C . GLY A 1 117 ? 16.272 -5.317 -10.363 1.00 79.94 117 GLY A C 1
ATOM 986 O O . GLY A 1 117 ? 16.646 -5.458 -11.523 1.00 79.94 117 GLY A O 1
ATOM 987 N N . ASP A 1 118 ? 15.209 -5.938 -9.855 1.00 80.75 118 ASP A N 1
ATOM 988 C CA . ASP A 1 118 ? 14.314 -6.859 -10.573 1.00 80.75 118 ASP A CA 1
ATOM 989 C C . ASP A 1 118 ? 13.218 -6.157 -11.402 1.00 80.75 118 ASP A C 1
ATOM 991 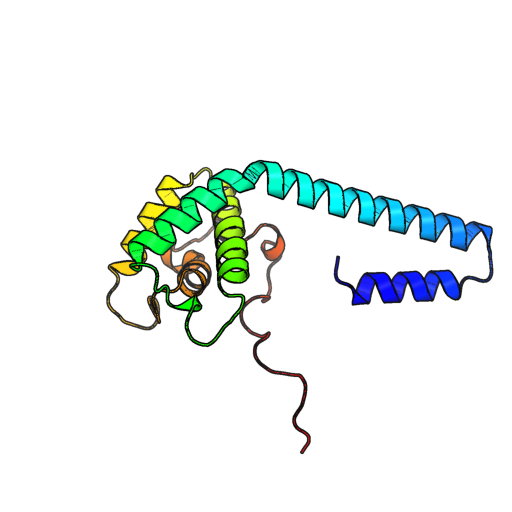O O . ASP A 1 118 ? 12.394 -6.814 -12.033 1.00 80.75 118 ASP A O 1
ATOM 995 N N . GLY A 1 119 ? 13.171 -4.821 -11.393 1.00 84.38 119 GLY A N 1
ATOM 996 C CA . GLY A 1 119 ? 12.133 -4.039 -12.064 1.00 84.38 119 GLY A CA 1
ATOM 997 C C . GLY A 1 119 ? 10.763 -4.072 -11.375 1.00 84.38 119 GLY A C 1
ATOM 998 O O . GLY A 1 119 ? 9.815 -3.492 -11.903 1.00 84.38 119 GLY A O 1
ATOM 999 N N . SER A 1 120 ? 10.635 -4.698 -10.203 1.00 89.19 120 SER A N 1
ATOM 1000 C CA . SER A 1 120 ? 9.375 -4.822 -9.457 1.00 89.19 120 SER A CA 1
ATOM 1001 C C . SER A 1 120 ? 8.736 -3.462 -9.136 1.00 89.19 120 SER A C 1
ATOM 1003 O O . SER A 1 120 ? 9.427 -2.446 -8.971 1.00 89.19 120 SER A O 1
ATOM 1005 N N . ILE A 1 121 ? 7.404 -3.415 -8.993 1.00 90.06 121 ILE A N 1
ATOM 1006 C CA . ILE A 1 121 ? 6.721 -2.194 -8.524 1.00 90.06 121 ILE A CA 1
ATOM 1007 C C . ILE A 1 121 ? 7.161 -1.850 -7.094 1.00 90.06 121 ILE A C 1
ATOM 1009 O O . ILE A 1 121 ? 7.230 -0.680 -6.705 1.00 90.06 121 ILE A O 1
ATOM 1013 N N . SER A 1 122 ? 7.524 -2.881 -6.326 1.00 89.19 122 SER A N 1
ATOM 1014 C CA . SER A 1 122 ? 8.141 -2.760 -5.004 1.00 89.19 122 SER A CA 1
ATOM 1015 C C . SER A 1 122 ? 9.463 -1.996 -5.071 1.00 89.19 122 SER A C 1
ATOM 1017 O O . SER A 1 122 ? 9.656 -1.029 -4.325 1.00 89.19 122 SER A O 1
ATOM 1019 N N . ARG A 1 123 ? 10.353 -2.381 -5.998 1.00 88.31 123 ARG A N 1
ATOM 1020 C CA . ARG A 1 123 ? 11.637 -1.708 -6.202 1.00 88.31 123 ARG A CA 1
ATOM 1021 C C . ARG A 1 123 ? 11.441 -0.277 -6.662 1.00 88.31 123 ARG A C 1
ATOM 1023 O O . ARG A 1 123 ? 12.064 0.615 -6.090 1.00 88.31 123 ARG A O 1
ATOM 1030 N N . PHE A 1 124 ? 10.544 -0.054 -7.620 1.00 90.69 124 PHE A N 1
ATOM 1031 C CA . PHE A 1 124 ? 10.211 1.283 -8.103 1.00 90.69 124 PHE A CA 1
ATOM 1032 C C . PHE A 1 124 ? 9.810 2.220 -6.962 1.00 90.69 124 PHE A C 1
ATOM 1034 O O . PHE A 1 124 ? 10.413 3.280 -6.802 1.00 90.69 124 PHE A O 1
ATOM 1041 N N . LYS A 1 125 ? 8.863 1.807 -6.107 1.00 89.19 125 LYS A N 1
ATOM 1042 C CA . LYS A 1 125 ? 8.458 2.595 -4.933 1.00 89.19 125 LYS A CA 1
ATOM 1043 C C . LYS A 1 125 ? 9.647 2.906 -4.016 1.00 89.19 125 LYS A C 1
ATOM 1045 O O . LYS A 1 125 ? 9.751 4.026 -3.522 1.00 89.19 125 LYS A O 1
ATOM 1050 N N . ALA A 1 126 ? 10.527 1.935 -3.772 1.00 84.62 126 ALA A N 1
ATOM 1051 C CA . ALA A 1 126 ? 11.674 2.112 -2.881 1.00 84.62 126 ALA A CA 1
ATOM 1052 C C . ALA A 1 126 ? 12.692 3.132 -3.417 1.00 84.62 126 ALA A C 1
ATOM 1054 O O . ALA A 1 126 ? 13.246 3.912 -2.644 1.00 84.62 126 ALA A O 1
ATOM 1055 N N . VAL A 1 127 ? 12.926 3.153 -4.733 1.00 85.00 127 VAL A N 1
ATOM 1056 C CA . VAL A 1 127 ? 13.891 4.073 -5.356 1.00 85.00 127 VAL A CA 1
ATOM 1057 C C . VAL A 1 127 ? 13.269 5.389 -5.824 1.00 85.00 127 VAL A C 1
ATOM 1059 O O . VAL A 1 127 ? 14.008 6.296 -6.200 1.00 85.00 127 VAL A O 1
ATOM 1062 N N . LEU A 1 128 ? 11.942 5.529 -5.766 1.00 86.88 128 LEU A N 1
ATOM 1063 C CA . LEU A 1 128 ? 11.206 6.714 -6.216 1.00 86.88 128 LEU A CA 1
ATOM 1064 C C . LEU A 1 128 ? 11.755 8.044 -5.654 1.00 86.88 128 LEU A C 1
ATOM 1066 O O . LEU A 1 128 ? 11.953 8.963 -6.452 1.00 86.88 128 LEU A O 1
ATOM 1070 N N . PRO A 1 129 ? 12.096 8.174 -4.350 1.00 83.25 129 PRO A N 1
ATOM 1071 C CA . PRO A 1 129 ? 12.711 9.402 -3.835 1.00 83.25 129 PRO A CA 1
ATOM 1072 C C . PRO A 1 129 ? 14.040 9.750 -4.518 1.00 83.25 129 PRO A C 1
ATOM 1074 O O . PRO A 1 129 ? 14.322 10.920 -4.781 1.00 83.25 129 PRO A O 1
ATOM 1077 N N . ASN A 1 130 ? 14.844 8.732 -4.839 1.00 79.19 130 ASN A N 1
ATOM 1078 C CA . ASN A 1 130 ? 16.138 8.900 -5.498 1.00 79.19 130 ASN A CA 1
ATOM 1079 C C . ASN A 1 130 ? 15.963 9.262 -6.975 1.00 79.19 130 ASN A C 1
ATOM 1081 O O . ASN A 1 130 ? 16.668 10.139 -7.471 1.00 79.19 130 ASN A O 1
ATOM 1085 N N . LEU A 1 131 ? 14.994 8.642 -7.662 1.00 80.38 131 LEU A N 1
ATOM 1086 C CA . LEU A 1 131 ? 14.654 8.972 -9.052 1.00 80.38 131 LEU A CA 1
ATOM 1087 C C . LEU A 1 131 ? 14.228 10.434 -9.198 1.00 80.38 131 LEU A C 1
ATOM 1089 O O . LEU A 1 131 ? 14.567 11.086 -10.181 1.00 80.38 131 LEU A O 1
ATOM 1093 N N . LYS A 1 132 ? 13.518 10.964 -8.199 1.00 83.00 132 LYS A N 1
ATOM 1094 C CA . LYS A 1 132 ? 13.025 12.344 -8.195 1.00 83.00 132 LYS A CA 1
ATOM 1095 C C . LYS A 1 132 ? 14.005 13.354 -7.577 1.00 83.00 132 LYS A C 1
ATOM 1097 O O . LYS A 1 132 ? 13.693 14.540 -7.557 1.00 83.00 132 LYS A O 1
ATOM 1102 N N . GLN A 1 133 ? 15.184 12.904 -7.123 1.00 67.94 133 GLN A N 1
ATOM 1103 C CA . GLN A 1 133 ? 16.319 13.718 -6.646 1.00 67.94 133 GLN A CA 1
ATOM 1104 C C . GLN A 1 133 ? 15.938 14.856 -5.680 1.00 67.94 133 GLN A C 1
ATOM 1106 O O . GLN A 1 133 ? 16.374 16.001 -5.825 1.00 67.94 133 GLN A O 1
ATOM 1111 N N . THR A 1 134 ? 15.090 14.587 -4.688 1.00 57.38 134 THR A N 1
ATOM 1112 C CA . THR A 1 134 ? 14.437 15.692 -3.978 1.00 57.38 134 THR A CA 1
ATOM 1113 C C . THR A 1 134 ? 15.190 16.245 -2.778 1.00 57.38 134 THR A C 1
ATOM 1115 O O . THR A 1 134 ? 15.322 15.585 -1.750 1.00 57.38 134 THR A O 1
ATOM 1118 N N . LYS A 1 135 ? 15.515 17.542 -2.858 1.00 46.53 135 LYS A N 1
ATOM 1119 C CA . LYS A 1 135 ? 15.538 18.461 -1.712 1.00 46.53 135 LYS A CA 1
ATOM 1120 C C . LYS A 1 135 ? 14.175 19.169 -1.638 1.00 46.53 135 LYS A C 1
ATOM 1122 O O . LYS A 1 135 ? 13.986 20.188 -2.289 1.00 46.53 135 LYS A O 1
ATOM 1127 N N . GLY A 1 136 ? 13.211 18.619 -0.892 1.00 52.19 136 GLY A N 1
ATOM 1128 C CA . GLY A 1 136 ? 11.984 19.345 -0.510 1.00 52.19 136 GLY A CA 1
ATOM 1129 C C . GLY A 1 136 ? 10.629 18.685 -0.816 1.00 52.19 136 GLY A C 1
ATOM 1130 O O . GLY A 1 136 ? 9.702 18.893 -0.036 1.00 52.19 136 GLY A O 1
ATOM 1131 N N . SER A 1 137 ? 10.479 17.873 -1.871 1.00 57.38 137 SER A N 1
ATOM 1132 C CA . SER A 1 137 ? 9.192 17.201 -2.162 1.00 57.38 137 SER A CA 1
ATOM 1133 C C . SER A 1 137 ? 9.041 15.868 -1.417 1.00 57.38 137 SER A C 1
ATOM 1135 O O . SER A 1 137 ? 10.009 15.132 -1.223 1.00 57.38 137 SER A O 1
ATOM 1137 N N . LYS A 1 138 ? 7.811 15.537 -1.000 1.00 68.06 138 LYS A N 1
ATOM 1138 C CA . LYS A 1 138 ? 7.496 14.317 -0.238 1.00 68.06 138 LYS A CA 1
ATOM 1139 C C . LYS A 1 138 ? 7.175 13.165 -1.194 1.00 68.06 138 LYS A C 1
ATOM 1141 O O . LYS A 1 138 ? 6.012 12.847 -1.416 1.00 68.06 138 LYS A O 1
ATOM 1146 N N . TRP A 1 139 ? 8.200 12.512 -1.739 1.00 78.75 139 TRP A N 1
ATOM 1147 C CA . TRP A 1 139 ? 8.060 11.270 -2.527 1.00 78.75 139 TRP A CA 1
ATOM 1148 C C . TRP A 1 139 ? 7.963 10.021 -1.648 1.00 78.75 139 TRP A C 1
ATOM 1150 O O . TRP A 1 139 ? 8.520 8.968 -1.939 1.00 78.75 139 TRP A O 1
ATOM 1160 N N . VAL A 1 140 ? 7.274 10.164 -0.521 1.00 68.44 140 VAL A N 1
ATOM 1161 C CA . VAL A 1 140 ? 7.073 9.126 0.483 1.00 68.44 140 VAL A CA 1
ATOM 1162 C C . VAL A 1 140 ? 5.615 9.149 0.900 1.00 68.44 140 VAL A C 1
ATOM 1164 O O . VAL A 1 140 ? 4.993 10.211 0.927 1.00 68.44 140 VAL A O 1
ATOM 1167 N N . SER A 1 141 ? 5.065 7.987 1.249 1.00 59.25 141 SER A N 1
ATOM 1168 C CA . SER A 1 141 ? 3.683 7.886 1.720 1.00 59.25 141 SER A CA 1
ATOM 1169 C C . SER A 1 141 ? 3.437 8.860 2.891 1.00 59.25 141 SER A C 1
ATOM 1171 O O . SER A 1 141 ? 4.334 9.042 3.720 1.00 59.25 141 SER A O 1
ATOM 1173 N N . PRO A 1 142 ? 2.229 9.439 3.046 1.00 57.12 142 PRO A N 1
ATOM 1174 C CA . PRO A 1 142 ? 1.913 10.361 4.147 1.00 57.12 142 PRO A CA 1
ATOM 1175 C C . PRO A 1 142 ? 2.213 9.779 5.531 1.00 57.12 142 PRO A C 1
ATOM 1177 O O . PRO A 1 142 ? 2.596 10.504 6.446 1.00 57.12 142 PRO A O 1
ATOM 1180 N N . GLU A 1 143 ? 2.061 8.462 5.669 1.00 52.44 143 GLU A N 1
ATOM 1181 C CA . GLU A 1 143 ? 2.342 7.711 6.894 1.00 52.44 143 GLU A CA 1
ATOM 1182 C C . GLU A 1 143 ? 3.849 7.660 7.234 1.00 52.44 143 GLU A C 1
ATOM 1184 O O . GLU A 1 143 ? 4.198 7.500 8.398 1.00 52.44 143 GLU A O 1
ATOM 1189 N N . ASN A 1 144 ? 4.731 7.888 6.252 1.00 56.16 144 ASN A N 1
ATOM 1190 C CA . ASN A 1 144 ? 6.195 7.912 6.387 1.00 56.16 144 ASN A CA 1
ATOM 1191 C C . ASN A 1 144 ? 6.790 9.333 6.417 1.00 56.16 144 ASN A C 1
ATOM 1193 O O . ASN A 1 144 ? 8.001 9.497 6.546 1.00 56.16 144 ASN A O 1
ATOM 1197 N N . ALA A 1 145 ? 5.971 10.381 6.297 1.00 49.50 145 ALA A N 1
ATOM 1198 C CA . ALA A 1 145 ? 6.447 11.764 6.200 1.00 49.50 145 ALA A CA 1
ATOM 1199 C C . ALA A 1 145 ? 7.082 12.312 7.500 1.00 49.50 145 ALA A 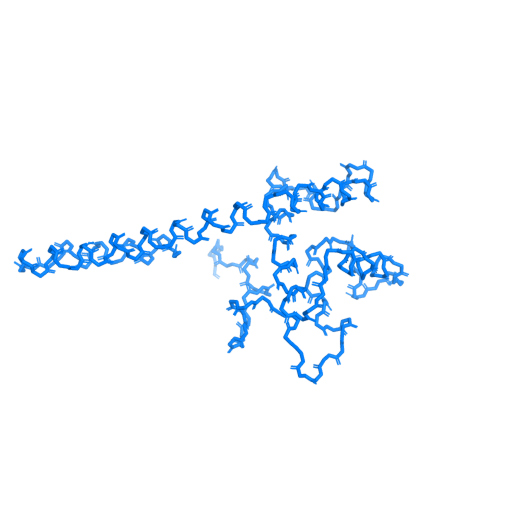C 1
ATOM 1201 O O . ALA A 1 145 ? 7.581 13.436 7.499 1.00 49.50 145 ALA A O 1
ATOM 1202 N N . ARG A 1 146 ? 7.048 11.550 8.607 1.00 46.41 146 ARG A N 1
ATOM 1203 C CA . ARG A 1 146 ? 7.651 11.901 9.910 1.00 46.41 146 ARG A CA 1
ATOM 1204 C C . ARG A 1 146 ? 9.112 11.466 10.074 1.00 46.41 146 ARG A C 1
ATOM 1206 O O . ARG A 1 146 ? 9.701 11.774 11.103 1.00 46.41 146 ARG A O 1
ATOM 1213 N N . GLY A 1 147 ? 9.692 10.831 9.057 1.00 44.59 147 GLY A N 1
ATOM 1214 C CA . GLY A 1 147 ? 11.055 10.320 9.109 1.00 44.59 147 GLY A CA 1
ATOM 1215 C C . GLY A 1 147 ? 11.146 8.995 9.866 1.00 44.59 147 GLY A C 1
ATOM 1216 O O . GLY A 1 147 ? 10.457 8.790 10.862 1.00 44.59 147 GLY A O 1
ATOM 1217 N N . ILE A 1 148 ? 12.060 8.156 9.379 1.00 37.22 148 ILE A N 1
ATOM 1218 C CA . ILE A 1 148 ? 12.528 6.874 9.925 1.00 37.22 148 ILE A CA 1
ATOM 1219 C C . ILE A 1 148 ? 11.780 5.635 9.394 1.00 37.22 148 ILE A C 1
ATOM 1221 O O . ILE A 1 148 ? 10.638 5.341 9.741 1.00 37.22 148 ILE A O 1
ATOM 1225 N N . ASP A 1 149 ? 12.486 4.939 8.496 1.00 41.59 149 ASP A N 1
ATOM 1226 C CA . ASP A 1 149 ? 12.620 3.481 8.391 1.00 41.59 149 ASP A CA 1
ATOM 1227 C C . ASP A 1 149 ? 11.405 2.618 8.735 1.00 41.59 149 ASP A C 1
ATOM 1229 O O . ASP A 1 149 ? 11.304 2.056 9.821 1.00 41.59 149 ASP A O 1
ATOM 1233 N N . LYS A 1 150 ? 10.516 2.397 7.761 1.00 41.75 150 LYS A N 1
ATOM 1234 C CA . LYS A 1 150 ? 9.542 1.292 7.856 1.00 41.75 150 LYS A CA 1
ATOM 1235 C C . LYS A 1 150 ? 9.551 0.313 6.683 1.00 41.75 150 LYS A C 1
ATOM 1237 O O . LYS A 1 150 ? 8.696 -0.558 6.611 1.00 41.75 150 LYS A O 1
ATOM 1242 N N . TYR A 1 151 ? 10.476 0.456 5.735 1.00 44.66 151 TYR A N 1
ATOM 1243 C CA . TYR A 1 151 ? 10.489 -0.394 4.535 1.00 44.66 151 TYR A CA 1
ATOM 1244 C C . TYR A 1 151 ? 11.859 -0.998 4.209 1.00 44.66 151 TYR A C 1
ATOM 1246 O O . TYR A 1 151 ? 12.018 -1.544 3.124 1.00 44.66 151 TYR A O 1
ATOM 1254 N N . LEU A 1 152 ? 12.828 -0.923 5.129 1.00 38.94 152 LEU A N 1
ATOM 1255 C CA . LEU A 1 152 ? 14.158 -1.515 4.939 1.00 38.94 152 LEU A CA 1
ATOM 1256 C C . LEU A 1 152 ? 14.527 -2.633 5.930 1.00 38.94 152 LEU A C 1
ATOM 1258 O O . LEU A 1 152 ? 15.550 -3.256 5.700 1.00 38.94 152 LEU A O 1
ATOM 1262 N N . TRP A 1 153 ? 13.706 -2.954 6.943 1.00 40.25 153 TRP A N 1
ATOM 1263 C CA . TRP A 1 153 ? 13.987 -4.046 7.900 1.00 40.25 153 TRP A CA 1
ATOM 1264 C C . TRP A 1 153 ? 12.716 -4.663 8.525 1.00 40.25 153 TRP A C 1
ATOM 1266 O O . TRP A 1 153 ? 12.486 -4.547 9.720 1.00 40.25 153 TRP A O 1
ATOM 1276 N N . GLU A 1 154 ? 11.864 -5.305 7.723 1.00 38.72 154 GLU A N 1
ATOM 1277 C CA . GLU A 1 154 ? 10.964 -6.377 8.213 1.00 38.72 154 GLU A CA 1
ATOM 1278 C C . GLU A 1 154 ? 11.046 -7.584 7.239 1.00 38.72 154 GLU A C 1
ATOM 1280 O O . GLU A 1 154 ? 10.051 -8.229 6.920 1.00 38.72 154 GLU A O 1
ATOM 1285 N N . GLU A 1 155 ? 12.250 -7.869 6.724 1.00 40.59 155 GLU A N 1
ATOM 1286 C CA . GLU A 1 155 ? 12.654 -9.230 6.343 1.00 40.59 155 GLU A CA 1
ATOM 1287 C C . GLU A 1 155 ? 13.678 -9.686 7.391 1.00 40.59 155 GLU A C 1
ATOM 1289 O O . GLU A 1 155 ? 14.814 -9.224 7.382 1.00 40.59 155 GLU A O 1
ATOM 1294 N N . GLY A 1 156 ? 13.233 -10.557 8.303 1.00 39.16 156 GLY A N 1
ATOM 1295 C CA . GLY A 1 156 ? 14.079 -11.298 9.241 1.00 39.16 156 GLY A CA 1
ATOM 1296 C C . GLY A 1 156 ? 14.342 -10.601 10.572 1.00 39.16 156 GLY A C 1
ATOM 1297 O O . GLY A 1 156 ? 15.320 -9.882 10.691 1.00 39.16 156 GLY A O 1
ATOM 1298 N N . ASP A 1 157 ? 13.475 -10.841 11.555 1.00 41.94 157 ASP A N 1
ATOM 1299 C CA . ASP A 1 157 ? 13.899 -11.255 12.900 1.00 41.94 157 ASP A CA 1
ATOM 1300 C C . ASP A 1 157 ? 12.663 -11.692 13.698 1.00 41.94 157 ASP A C 1
ATOM 1302 O O . ASP A 1 157 ? 12.040 -10.909 14.404 1.00 41.94 157 ASP A O 1
ATOM 1306 N N . ASP A 1 158 ? 12.302 -12.964 13.515 1.00 38.50 158 ASP A N 1
ATOM 1307 C CA . ASP A 1 158 ? 11.700 -13.812 14.549 1.00 38.50 158 ASP A CA 1
ATOM 1308 C C . ASP A 1 158 ? 12.362 -15.202 14.409 1.00 38.50 158 ASP A C 1
ATOM 1310 O O . ASP A 1 158 ? 11.893 -16.098 13.708 1.00 38.50 158 ASP A O 1
ATOM 1314 N N . GLU A 1 159 ? 13.544 -15.249 15.035 1.00 37.59 159 GLU A N 1
ATOM 1315 C CA . GLU A 1 159 ? 14.287 -16.338 15.691 1.00 37.59 159 GLU A CA 1
ATOM 1316 C C . GLU A 1 159 ? 14.777 -17.578 14.913 1.00 37.59 159 GLU A C 1
ATOM 1318 O O . GLU A 1 159 ? 14.025 -18.483 14.554 1.00 37.59 159 GLU A O 1
ATOM 1323 N N . LEU A 1 160 ? 16.108 -17.735 14.876 1.00 32.12 160 LEU A N 1
ATOM 1324 C CA . LEU A 1 160 ? 16.722 -19.033 15.168 1.00 32.12 160 LEU A CA 1
ATOM 1325 C C . LEU A 1 160 ? 17.646 -18.894 16.391 1.00 32.12 160 LEU A C 1
ATOM 1327 O O . LEU A 1 160 ? 18.504 -18.011 16.397 1.00 32.12 160 LEU A O 1
ATOM 1331 N N . PRO A 1 161 ? 17.480 -19.738 17.423 1.00 37.56 161 PRO A N 1
ATOM 1332 C CA . PRO A 1 161 ? 18.306 -19.700 18.619 1.00 37.56 161 PRO A CA 1
ATOM 1333 C C . PRO A 1 161 ? 19.683 -20.283 18.307 1.00 37.56 161 PRO A C 1
ATOM 1335 O O . PRO A 1 161 ? 19.720 -21.445 17.923 1.00 37.56 161 PRO A O 1
ATOM 1338 N N . PHE A 1 162 ? 20.758 -19.514 18.520 1.00 39.75 162 PHE A N 1
ATOM 1339 C CA . PHE A 1 162 ? 22.004 -19.916 19.205 1.00 39.75 162 PHE A CA 1
ATOM 1340 C C . PHE A 1 162 ? 22.682 -18.667 19.779 1.00 39.75 162 PHE A C 1
ATOM 1342 O O . PHE A 1 162 ? 22.986 -17.750 18.983 1.00 39.75 162 PHE A O 1
#

Secondary structure (DSSP, 8-state):
--HHHHHHHHHHHHT-S-HHHHHHHHHHHHHHHHHHHHHHHHHHHHHHHHHHHHHHHHHHHTTT--GGGTT-TTHHHHHHHHHHHHHHHHHHTT--HHHHHHHHHHHHTSPSSTTTTT--HHHHHHHHHHHTT-SS---S-GGGTT-S-SSSS-SS-S----

Foldseek 3Di:
DDPVVLVVLLVVLVPDPDPVVSVVSVVVSVVVVVVVVVVVVVLCVVCVVVLVVVLVVQCVVVVNDAPQVPPDPPSSVVSSVLSSQQQQLQVQVVHHSVVVVVQLVVLVVDDDDPQCDSSHSLSCLVCVCVSVVDPPRPSGGPVCPVDDDDNPDPPDDDDDDD

Sequence (162 aa):
MRHETILKRLTEILQEKNGKRAKEKLIRLVEELSAYLQRQEEKKARYGKAIQHLMGWYLQLWEGNPPEKVGRANWQDIVGKILRELIIIYEQNSLGVDDLKKDYEDFLKLREGWLKGDGSISRFKAVLPNLKQTKGSKWVSPENARGIDKYLWEEGDDELPF

Radius of gyration: 20.02 Å; chains: 1; bounding box: 40×39×58 Å

pLDDT: mean 78.85, std 16.87, range [32.12, 95.06]